Protein AF-A0A1J0AFN6-F1 (afdb_monomer)

Radius of gyration: 11.33 Å; Cα contacts (8 Å, |Δi|>4): 121; chains: 1; bounding box: 26×15×33 Å

Secondary structure (DSSP, 8-state):
--EEEEE-TTTSSEEEEEEETTTTEEEEEETTTTEEEEEETTT--EEEEE------

Organism: NCBI:txid1188229

Solvent-accessible surface area (backbone atoms only — not comparable to full-atom values): 3354 Å² total; per-residue (Å²): 125,68,67,48,83,41,68,28,90,84,81,61,47,75,14,49,32,35,52,43,78,90,79,42,32,33,38,37,40,19,92,84,60,65,32,37,38,32,23,33,66,87,80,65,48,76,76,46,78,44,78,59,85,84,76,134

Sequence (56 aa):
MPSELVRCPNCGQYAQRSLQAESGWLETECSHCDYLLILHASSGQVIEAYAPGLYP

Foldseek 3Di:
DDKDWDQDPQPRDTWIWDQPPVQQWIWIADPPQGWIWIARNPPRHTPDTDHHDDDD

Nearest PDB structures (foldseek):
  4udm-assembly1_B  TM=5.699E-01  e=3.644E-01  Escherichia coli BL21(DE3)
  2b5u-assembly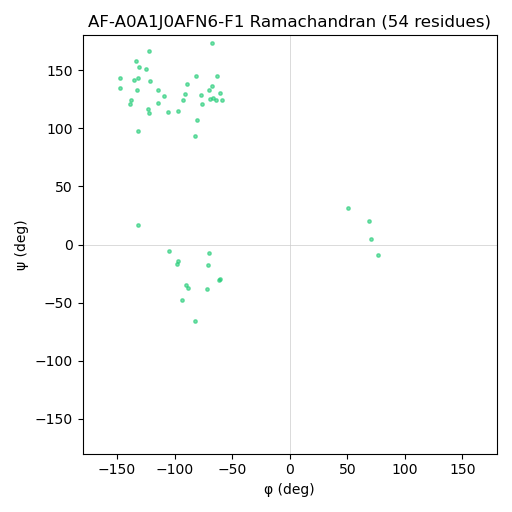2_C  TM=5.756E-01  e=6.169E-01  Escherichia coli
  4raa-assembly1_A-2  TM=6.613E-01  e=1.667E+00  Bacteroides fragilis NCTC 9343
  6n01-assembly4_D  TM=6.005E-01  e=1.874E+00  Citrobacter koseri ATCC BAA-895

pLDDT: mean 93.44, std 7.99, range [59.84, 97.94]

Mean predicted al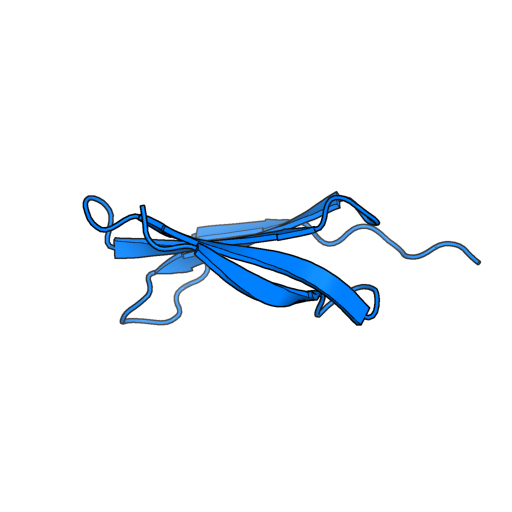igned error: 3.46 Å

Structure (mmCIF, N/CA/C/O backbone):
data_AF-A0A1J0AFN6-F1
#
_entry.id   AF-A0A1J0AFN6-F1
#
loop_
_atom_site.group_PDB
_atom_site.id
_atom_site.type_symbol
_atom_site.label_atom_id
_atom_site.label_alt_id
_atom_site.label_comp_id
_atom_site.label_asym_id
_atom_site.label_entity_id
_atom_site.label_seq_id
_atom_site.pdbx_PDB_ins_code
_atom_site.Cartn_x
_atom_site.Cartn_y
_atom_site.Cartn_z
_atom_site.occupancy
_atom_site.B_iso_or_equiv
_atom_site.auth_seq_id
_atom_site.auth_comp_id
_atom_site.auth_asym_id
_atom_site.auth_atom_id
_atom_site.pdbx_PDB_model_num
ATOM 1 N N . MET A 1 1 ? 3.421 8.621 14.703 1.00 60.59 1 MET A N 1
ATOM 2 C CA . MET A 1 1 ? 2.448 8.058 13.747 1.00 60.59 1 MET A CA 1
ATOM 3 C C . MET A 1 1 ? 2.934 6.675 13.351 1.00 60.59 1 MET A C 1
ATOM 5 O O . MET A 1 1 ? 4.106 6.578 13.001 1.00 60.59 1 MET A O 1
ATOM 9 N N . PRO A 1 2 ? 2.133 5.610 13.509 1.00 78.38 2 PRO A N 1
ATOM 10 C CA . PRO A 1 2 ? 2.549 4.272 13.109 1.00 78.38 2 PRO A CA 1
ATOM 11 C C . PRO A 1 2 ? 2.690 4.227 11.587 1.00 78.38 2 PRO A C 1
ATOM 13 O O . PRO A 1 2 ? 1.770 4.604 10.858 1.00 78.38 2 PRO A O 1
ATOM 16 N N . SER A 1 3 ? 3.857 3.796 11.122 1.00 88.25 3 SER A N 1
ATOM 17 C CA . SER A 1 3 ? 4.152 3.643 9.708 1.00 88.25 3 SER A CA 1
ATOM 18 C C . SER A 1 3 ? 4.781 2.273 9.458 1.00 88.25 3 SER A C 1
ATOM 20 O O . SER A 1 3 ? 5.511 1.739 10.294 1.00 88.25 3 SER A O 1
ATOM 22 N N . GLU A 1 4 ? 4.448 1.666 8.327 1.00 95.06 4 GLU A N 1
ATOM 23 C CA . GLU A 1 4 ? 4.900 0.336 7.929 1.00 95.06 4 GLU A CA 1
ATOM 24 C C . GLU A 1 4 ? 5.440 0.355 6.498 1.00 95.06 4 GLU A C 1
ATOM 26 O O . GLU A 1 4 ? 5.044 1.186 5.678 1.00 95.06 4 GLU A O 1
ATOM 31 N N . LEU A 1 5 ? 6.353 -0.567 6.200 1.00 97.19 5 LEU A N 1
ATOM 32 C CA . LEU A 1 5 ? 6.885 -0.750 4.854 1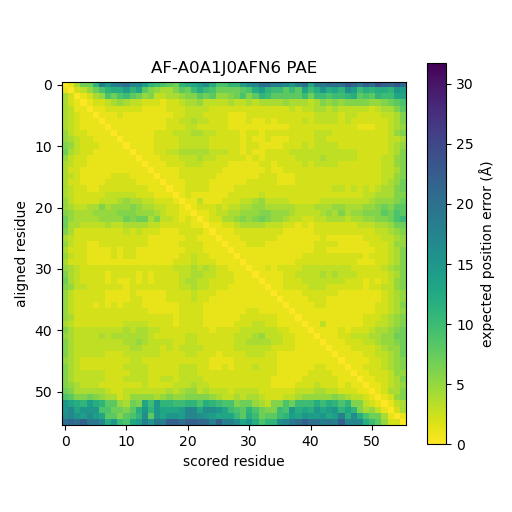.00 97.19 5 LEU A CA 1
ATOM 33 C C . LEU A 1 5 ? 6.067 -1.809 4.119 1.00 97.19 5 LEU A C 1
ATOM 35 O O . LEU A 1 5 ? 5.963 -2.950 4.569 1.00 97.19 5 LEU A O 1
ATOM 39 N N . VAL A 1 6 ? 5.534 -1.439 2.959 1.00 97.19 6 VAL A N 1
ATOM 40 C CA . VAL A 1 6 ? 4.758 -2.322 2.082 1.00 97.19 6 VAL A CA 1
ATOM 41 C C . VAL A 1 6 ? 5.390 -2.394 0.697 1.00 97.19 6 VAL A C 1
ATOM 43 O O . VAL A 1 6 ? 6.266 -1.604 0.350 1.00 97.19 6 VAL A O 1
ATOM 46 N N . ARG A 1 7 ? 4.960 -3.358 -0.120 1.00 97.62 7 ARG A N 1
ATOM 47 C CA . ARG A 1 7 ? 5.290 -3.363 -1.549 1.00 97.62 7 ARG A CA 1
ATOM 48 C C . ARG A 1 7 ? 4.409 -2.343 -2.257 1.00 97.62 7 ARG A C 1
ATOM 50 O O . ARG A 1 7 ? 3.190 -2.375 -2.108 1.00 97.62 7 ARG A O 1
ATOM 57 N N . CYS A 1 8 ? 5.031 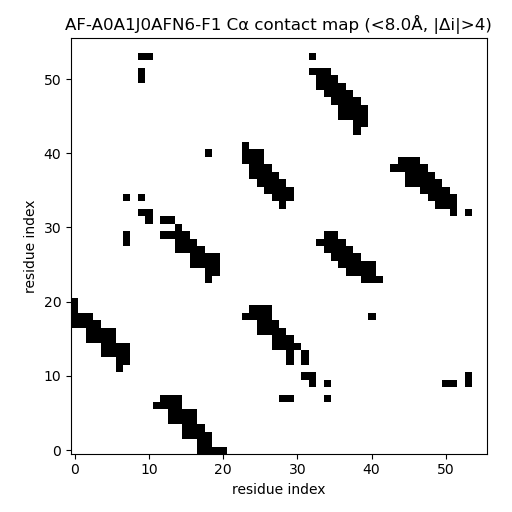-1.461 -3.027 1.00 96.94 8 CYS A N 1
ATOM 58 C CA . CYS A 1 8 ? 4.348 -0.526 -3.900 1.00 96.94 8 CYS A CA 1
ATOM 59 C C . CYS A 1 8 ? 3.499 -1.316 -4.906 1.00 96.94 8 CYS A C 1
ATOM 61 O O . CYS A 1 8 ? 4.054 -2.147 -5.630 1.00 96.94 8 CYS A O 1
ATOM 63 N N . PRO A 1 9 ? 2.184 -1.064 -4.987 1.00 94.88 9 PRO A N 1
ATOM 64 C CA . PRO A 1 9 ? 1.313 -1.766 -5.927 1.00 94.88 9 PRO A CA 1
ATOM 65 C C . PRO A 1 9 ? 1.568 -1.356 -7.383 1.00 94.88 9 PRO A C 1
ATOM 67 O O . PRO A 1 9 ? 1.169 -2.083 -8.284 1.00 94.88 9 PRO A O 1
ATOM 70 N N . ASN A 1 10 ? 2.238 -0.221 -7.611 1.00 95.75 10 ASN A N 1
ATOM 71 C CA . ASN A 1 10 ? 2.620 0.230 -8.943 1.00 95.75 10 ASN A CA 1
ATOM 72 C C . ASN A 1 10 ? 3.914 -0.457 -9.407 1.00 95.75 10 ASN A C 1
ATOM 74 O O . ASN A 1 10 ? 3.887 -1.266 -10.325 1.00 95.75 10 ASN A O 1
ATOM 78 N N . CYS A 1 11 ? 5.046 -0.194 -8.742 1.00 95.69 11 CYS A N 1
ATOM 79 C CA . CYS A 1 11 ? 6.378 -0.615 -9.208 1.00 95.69 11 CYS A CA 1
ATOM 80 C C . CYS A 1 11 ? 7.007 -1.801 -8.457 1.00 95.69 11 CYS A C 1
ATOM 82 O O . CYS A 1 11 ? 8.105 -2.233 -8.801 1.00 95.69 11 CYS A O 1
ATOM 84 N N . GLY A 1 12 ? 6.382 -2.297 -7.385 1.00 95.50 12 GLY A N 1
ATOM 85 C CA . GLY A 1 12 ? 6.911 -3.393 -6.565 1.00 95.50 12 GLY A CA 1
ATOM 86 C C . GLY A 1 12 ? 8.052 -3.030 -5.599 1.00 95.50 12 GLY A C 1
ATOM 87 O O . GLY A 1 12 ? 8.394 -3.850 -4.743 1.00 95.50 12 GLY A O 1
ATOM 88 N N . GLN A 1 13 ? 8.623 -1.821 -5.666 1.00 96.25 13 GLN A N 1
ATOM 89 C CA . GLN A 1 13 ? 9.604 -1.339 -4.678 1.00 96.25 13 GLN A CA 1
ATOM 90 C C . GLN A 1 13 ? 8.971 -1.123 -3.299 1.00 96.25 13 GLN A C 1
ATOM 92 O O . GLN A 1 13 ? 7.763 -1.264 -3.128 1.00 96.25 13 GLN A O 1
ATOM 97 N N . TYR A 1 14 ? 9.774 -0.818 -2.280 1.00 97.50 14 TYR A N 1
ATOM 98 C CA . TYR A 1 14 ? 9.220 -0.464 -0.973 1.00 97.50 14 TYR A CA 1
ATOM 99 C C . TYR A 1 14 ? 8.483 0.882 -1.032 1.00 97.50 14 TYR A C 1
ATOM 101 O O . TYR A 1 14 ? 8.949 1.844 -1.641 1.00 97.50 14 TYR A O 1
ATOM 109 N N . ALA A 1 15 ? 7.321 0.916 -0.393 1.00 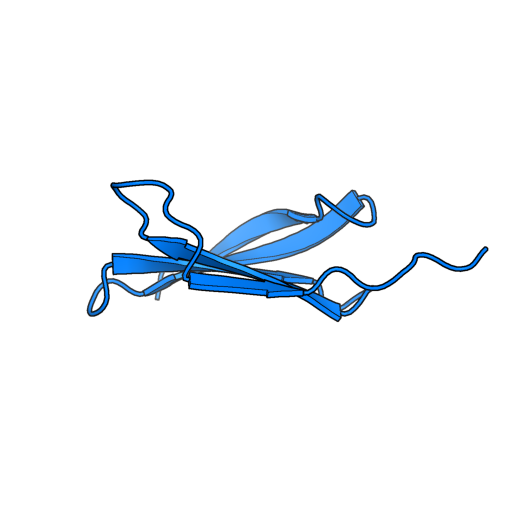97.62 15 ALA A N 1
ATOM 110 C CA . ALA A 1 15 ? 6.489 2.087 -0.176 1.00 97.62 15 ALA A CA 1
ATOM 111 C C . ALA A 1 15 ? 6.231 2.239 1.326 1.00 97.62 15 ALA A C 1
ATOM 113 O O . ALA A 1 15 ? 6.206 1.247 2.063 1.00 97.62 15 ALA A O 1
ATOM 114 N N . GLN A 1 16 ? 6.036 3.473 1.771 1.00 97.94 16 GLN A N 1
ATOM 115 C CA . GLN A 1 16 ? 5.663 3.783 3.138 1.00 97.94 16 GLN A CA 1
ATOM 116 C C . GLN A 1 16 ? 4.142 3.822 3.233 1.00 97.94 16 GLN A C 1
ATOM 118 O O . GLN A 1 16 ? 3.489 4.501 2.448 1.00 97.94 16 GLN A O 1
ATOM 123 N N . ARG A 1 17 ? 3.569 3.106 4.200 1.00 97.44 17 ARG A N 1
ATOM 124 C CA . ARG A 1 17 ? 2.154 3.220 4.555 1.00 97.44 17 ARG A CA 1
ATOM 125 C C . ARG A 1 17 ? 2.018 3.784 5.960 1.00 97.44 17 ARG A C 1
ATOM 127 O O . ARG A 1 17 ? 2.721 3.334 6.861 1.00 97.44 17 ARG A O 1
ATOM 134 N N . SER A 1 18 ? 1.146 4.765 6.160 1.00 96.88 18 SER A N 1
ATOM 135 C CA . SER A 1 18 ? 0.892 5.369 7.468 1.00 96.88 18 SER A CA 1
ATOM 136 C C . SER A 1 18 ? -0.604 5.538 7.726 1.00 96.88 18 SER A C 1
ATOM 138 O O . SER A 1 18 ? -1.380 5.829 6.816 1.00 96.88 18 SER A O 1
ATOM 140 N N . LEU A 1 19 ? -1.015 5.300 8.975 1.00 95.81 19 LEU A N 1
ATOM 141 C CA . LEU A 1 19 ? -2.382 5.551 9.426 1.00 95.81 19 LEU A CA 1
ATOM 142 C C . LEU A 1 19 ? -2.432 6.913 10.122 1.00 95.81 19 LEU A C 1
ATOM 144 O O . LEU A 1 19 ? -1.853 7.095 11.197 1.00 95.81 19 LEU A O 1
ATOM 148 N N . GLN A 1 20 ? -3.167 7.848 9.532 1.00 94.31 20 GLN A N 1
ATOM 149 C CA . GLN A 1 20 ? -3.501 9.129 10.139 1.00 94.31 20 GLN A CA 1
ATOM 150 C C . GLN A 1 20 ? -4.708 8.940 11.063 1.00 94.31 20 GLN A C 1
ATOM 152 O O . GLN A 1 20 ? -5.859 8.959 10.634 1.00 94.31 20 GLN A O 1
ATOM 157 N N . ALA A 1 21 ? -4.437 8.704 12.349 1.00 88.94 21 ALA A N 1
ATOM 158 C CA . ALA A 1 21 ? -5.459 8.336 13.333 1.00 88.94 21 ALA A CA 1
ATOM 159 C C . ALA A 1 21 ? -6.557 9.400 13.519 1.00 88.94 21 ALA A C 1
ATOM 161 O O . ALA A 1 21 ? -7.692 9.047 13.822 1.00 88.94 21 ALA A O 1
ATOM 162 N N . GLU A 1 22 ? -6.234 10.681 13.322 1.00 90.12 22 GLU A N 1
ATOM 163 C CA . GLU A 1 22 ? -7.184 11.791 13.482 1.00 90.12 22 GLU A CA 1
ATOM 164 C C . GLU A 1 22 ? -8.235 11.833 12.365 1.00 90.12 22 GLU A C 1
ATOM 166 O O . GLU A 1 22 ? -9.404 12.106 12.626 1.00 90.12 22 GLU A O 1
ATOM 171 N N . SER A 1 23 ? -7.836 11.530 11.127 1.00 90.44 23 SER A N 1
ATOM 172 C CA . SER A 1 23 ? -8.720 11.525 9.954 1.00 90.44 23 SER A CA 1
ATOM 173 C C . SER A 1 23 ? -9.255 10.135 9.598 1.00 90.44 23 SER A C 1
ATOM 175 O O . SER A 1 23 ? -10.186 10.012 8.802 1.00 90.44 23 SER A O 1
ATOM 177 N N . GLY A 1 24 ? -8.664 9.076 10.158 1.00 94.62 24 GLY A N 1
ATOM 178 C CA . GLY A 1 24 ? -8.933 7.697 9.757 1.00 94.62 24 GLY A CA 1
ATOM 179 C C . GLY A 1 24 ? -8.404 7.371 8.360 1.00 94.62 24 GLY A C 1
ATOM 180 O O . GLY A 1 24 ? -8.896 6.437 7.725 1.00 94.62 24 GLY A O 1
ATOM 181 N N . TRP A 1 25 ? -7.445 8.143 7.844 1.00 96.75 25 TRP A N 1
ATOM 182 C CA . TRP A 1 25 ? -6.888 7.933 6.510 1.00 96.75 25 TRP A CA 1
ATOM 183 C C . TRP A 1 25 ? -5.698 6.989 6.552 1.00 96.75 25 TRP A C 1
ATOM 185 O O . TRP A 1 25 ? -4.833 7.080 7.420 1.00 96.75 25 TRP A O 1
ATOM 195 N N . LEU A 1 26 ? -5.655 6.089 5.583 1.00 97.06 26 LEU A N 1
ATOM 196 C CA . LEU A 1 26 ? -4.525 5.232 5.299 1.00 97.06 26 LEU A CA 1
ATOM 197 C C . LEU A 1 26 ? -3.845 5.763 4.042 1.00 97.06 26 LEU A C 1
ATOM 199 O O . LEU A 1 26 ? -4.421 5.738 2.956 1.00 97.06 26 LEU A O 1
ATOM 203 N N . GLU A 1 27 ? -2.623 6.238 4.211 1.00 97.50 27 GLU A N 1
ATOM 204 C CA . GLU A 1 27 ? -1.819 6.854 3.165 1.00 97.50 27 GLU A CA 1
ATOM 205 C C . GLU A 1 27 ? -0.682 5.910 2.793 1.00 97.50 27 GLU A C 1
ATOM 207 O O . GLU A 1 27 ? 0.020 5.415 3.670 1.00 97.50 27 GLU A O 1
ATOM 212 N N . THR A 1 28 ? -0.530 5.608 1.506 1.00 97.88 28 THR A N 1
ATOM 213 C CA . THR A 1 28 ? 0.545 4.780 0.952 1.00 97.88 28 THR A CA 1
ATOM 214 C C . THR A 1 28 ? 1.293 5.576 -0.105 1.00 97.88 28 THR A C 1
ATOM 216 O O . THR A 1 28 ? 0.718 5.890 -1.143 1.00 97.88 28 THR A O 1
ATOM 219 N N . GLU A 1 29 ? 2.572 5.846 0.130 1.00 97.62 29 GLU A N 1
ATOM 220 C CA . GLU A 1 29 ? 3.445 6.617 -0.755 1.00 97.62 29 GLU A CA 1
ATOM 221 C C . GLU A 1 29 ? 4.672 5.800 -1.186 1.00 97.62 29 GLU A C 1
ATOM 223 O O . GLU A 1 29 ? 5.262 5.054 -0.402 1.00 97.62 29 GLU A O 1
ATOM 228 N N . CYS A 1 30 ? 5.085 5.922 -2.445 1.00 97.00 30 CYS A N 1
ATOM 229 C CA . CYS A 1 30 ? 6.304 5.303 -2.953 1.00 97.00 30 CYS A CA 1
ATOM 230 C C . CYS A 1 30 ? 7.246 6.359 -3.518 1.00 97.00 30 CYS A C 1
ATOM 232 O O . CYS A 1 30 ? 6.998 6.896 -4.592 1.00 97.00 30 CYS A O 1
ATOM 234 N N . SER A 1 31 ? 8.388 6.551 -2.863 1.00 94.81 31 SER A N 1
ATOM 235 C CA . SER A 1 31 ? 9.436 7.481 -3.299 1.00 94.81 31 SER A CA 1
ATOM 236 C C . SER A 1 31 ? 10.192 7.051 -4.564 1.00 94.81 31 SER A C 1
ATOM 238 O O . SER A 1 31 ? 11.017 7.805 -5.065 1.00 94.81 31 SER A O 1
ATOM 240 N N . HIS A 1 32 ? 9.960 5.835 -5.077 1.00 95.19 32 HIS A N 1
ATOM 241 C CA . HIS A 1 32 ? 10.628 5.344 -6.287 1.00 95.19 32 HIS A CA 1
ATOM 242 C C . HIS A 1 32 ? 9.896 5.707 -7.582 1.00 95.19 32 HIS A C 1
ATOM 244 O O . HIS A 1 32 ? 10.533 5.939 -8.603 1.00 95.19 32 HIS A O 1
ATOM 250 N N . CYS A 1 33 ? 8.565 5.681 -7.563 1.00 95.19 33 CYS A N 1
ATOM 251 C CA . CYS A 1 33 ? 7.742 5.873 -8.760 1.00 95.19 33 CYS A CA 1
ATOM 252 C C . CYS A 1 33 ? 6.627 6.890 -8.535 1.00 95.19 33 CYS A C 1
ATOM 254 O O . CYS A 1 33 ? 5.646 6.856 -9.264 1.00 95.19 33 CYS A O 1
ATOM 256 N N . ASP A 1 34 ? 6.739 7.695 -7.478 1.00 95.25 34 ASP A N 1
ATOM 257 C CA . ASP A 1 34 ? 5.770 8.706 -7.050 1.00 95.25 34 ASP A CA 1
ATOM 258 C C . ASP A 1 34 ? 4.326 8.186 -6.932 1.00 95.25 34 ASP A C 1
ATOM 260 O O . ASP A 1 34 ? 3.366 8.915 -7.156 1.00 95.25 34 ASP A O 1
ATOM 264 N N . TYR A 1 35 ? 4.148 6.904 -6.589 1.00 97.44 35 TYR A N 1
ATOM 265 C CA . TYR A 1 35 ? 2.820 6.346 -6.326 1.00 97.44 35 TYR A CA 1
ATOM 266 C C . TYR A 1 35 ? 2.259 6.920 -5.025 1.00 97.44 35 TYR A C 1
ATOM 268 O O . TYR A 1 35 ? 2.946 6.881 -4.004 1.00 97.44 35 TYR A O 1
ATOM 276 N N . LEU A 1 36 ? 1.003 7.360 -5.048 1.00 97.75 36 LEU A N 1
ATOM 277 C CA . LEU A 1 36 ? 0.257 7.822 -3.882 1.00 97.75 36 LEU A CA 1
ATOM 278 C C . LEU A 1 36 ? -1.130 7.177 -3.863 1.00 97.75 36 LEU A C 1
ATOM 280 O O . LEU A 1 36 ? -1.849 7.180 -4.861 1.00 97.75 36 LEU A O 1
ATOM 284 N N . LEU A 1 37 ? -1.536 6.662 -2.709 1.00 97.88 37 LEU A N 1
ATOM 285 C CA . LEU A 1 37 ? -2.902 6.223 -2.448 1.00 97.88 37 LEU A CA 1
ATOM 286 C C . LEU A 1 37 ? -3.319 6.649 -1.047 1.00 97.88 37 LEU A C 1
ATOM 288 O O . LEU A 1 37 ? -2.726 6.205 -0.067 1.00 97.88 37 LEU A O 1
ATOM 292 N N . ILE A 1 38 ? -4.381 7.440 -0.960 1.00 97.69 38 ILE A N 1
ATOM 293 C CA . ILE A 1 38 ? -5.038 7.818 0.286 1.00 97.69 38 ILE A CA 1
ATOM 294 C C . ILE A 1 38 ? -6.436 7.217 0.266 1.00 97.69 38 ILE A C 1
ATOM 296 O O . ILE A 1 38 ? -7.235 7.487 -0.632 1.00 97.69 38 ILE A O 1
ATOM 300 N N . LEU A 1 39 ? -6.747 6.398 1.264 1.00 97.69 39 LEU A N 1
ATOM 301 C CA . LEU A 1 39 ? -8.065 5.796 1.429 1.00 97.69 39 LEU A CA 1
ATOM 302 C C . LEU A 1 39 ? -8.550 5.922 2.868 1.00 97.69 39 LEU A C 1
ATOM 304 O O . LEU A 1 39 ? -7.759 6.053 3.796 1.00 97.69 39 LEU A O 1
ATOM 308 N N . HIS A 1 40 ? -9.857 5.851 3.080 1.00 97.00 40 HIS A N 1
ATOM 309 C CA . HIS A 1 40 ? -10.412 5.768 4.422 1.00 97.00 40 HIS A CA 1
ATOM 310 C C . HIS A 1 40 ? -10.228 4.348 4.977 1.00 97.00 40 HIS A C 1
ATOM 312 O O . HIS A 1 40 ? -10.710 3.378 4.390 1.00 97.00 40 HIS A O 1
ATOM 318 N N . ALA A 1 41 ? -9.534 4.214 6.108 1.00 95.00 41 ALA A N 1
ATOM 319 C 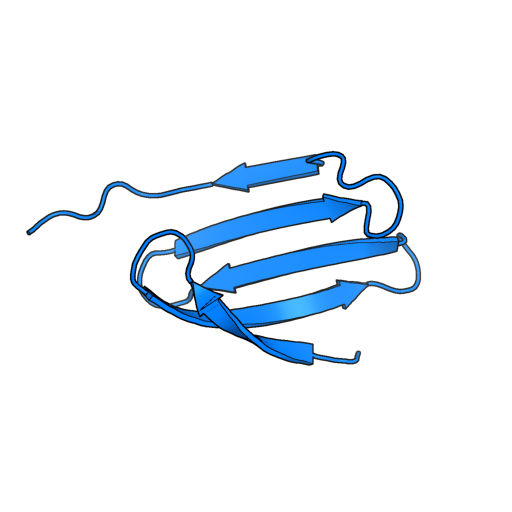CA . ALA A 1 41 ? -9.032 2.936 6.612 1.00 95.00 41 ALA A CA 1
ATOM 320 C C . ALA A 1 41 ? -10.135 1.908 6.918 1.00 95.00 41 ALA A C 1
ATOM 322 O O . ALA A 1 41 ? -9.897 0.710 6.786 1.00 95.00 41 ALA A O 1
ATOM 323 N N . SER A 1 42 ? -11.335 2.352 7.313 1.00 94.88 42 SER A N 1
ATOM 324 C CA . SER A 1 42 ? -12.438 1.441 7.652 1.00 94.88 42 SER A CA 1
ATOM 325 C C . SER A 1 42 ? -13.338 1.084 6.470 1.00 94.88 42 SER A C 1
ATOM 327 O O . SER A 1 42 ? -13.828 -0.039 6.404 1.00 94.88 42 SER A O 1
ATOM 329 N N . SER A 1 43 ? -13.568 2.016 5.539 1.00 96.50 43 SER A N 1
ATOM 330 C CA . SER A 1 43 ? -14.477 1.799 4.402 1.00 96.50 43 SER A CA 1
ATOM 331 C C . SER A 1 43 ? -13.758 1.390 3.120 1.00 96.50 43 SER A C 1
ATOM 333 O O . SER A 1 43 ? -14.406 0.923 2.188 1.00 96.50 43 SER A O 1
ATOM 335 N N . GLY A 1 44 ? -12.440 1.590 3.038 1.00 95.56 44 GLY A N 1
ATOM 336 C CA . GLY A 1 44 ? -11.667 1.382 1.814 1.00 95.56 44 GLY A CA 1
ATOM 337 C C . GLY A 1 44 ? -11.946 2.421 0.724 1.00 95.56 44 GLY A C 1
ATOM 338 O O . GLY A 1 44 ? -11.433 2.287 -0.384 1.00 95.56 44 GLY A O 1
ATOM 339 N N . GLN A 1 45 ? -12.756 3.447 1.009 1.00 97.56 45 GLN A N 1
ATOM 340 C CA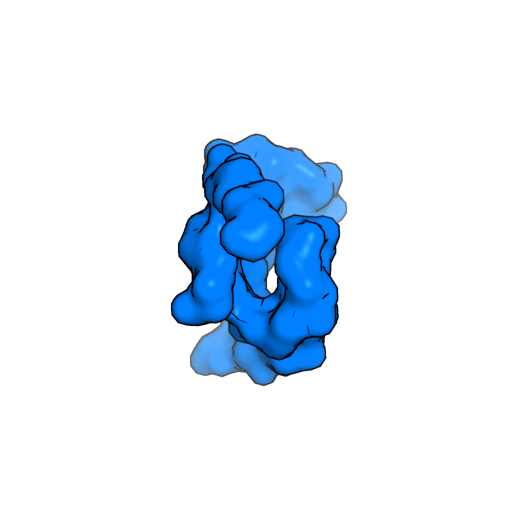 . GLN A 1 45 ? -13.075 4.492 0.044 1.00 97.56 45 GLN A CA 1
ATOM 341 C C . GLN A 1 45 ? -11.808 5.261 -0.324 1.00 97.56 45 GLN A C 1
ATOM 343 O O . GLN A 1 45 ? -11.144 5.811 0.552 1.00 97.56 45 GLN A O 1
ATOM 348 N N . VAL A 1 46 ? -11.503 5.324 -1.618 1.00 97.62 46 VAL A N 1
ATOM 349 C CA . VAL A 1 46 ? -10.386 6.117 -2.135 1.00 97.62 46 VAL A CA 1
ATOM 350 C C . VAL A 1 46 ? -10.717 7.600 -1.984 1.00 97.62 46 VAL A C 1
ATOM 352 O O . VAL A 1 46 ? -11.762 8.057 -2.446 1.00 97.62 46 VAL A O 1
ATOM 355 N N . ILE A 1 47 ? -9.824 8.324 -1.318 1.00 97.12 47 ILE A N 1
ATOM 356 C CA . ILE A 1 47 ? -9.870 9.778 -1.151 1.00 97.12 47 ILE A CA 1
ATOM 357 C C . ILE A 1 47 ? -9.042 10.437 -2.253 1.00 97.12 47 ILE A C 1
ATOM 359 O O . ILE A 1 47 ? -9.524 11.340 -2.930 1.00 97.12 47 ILE A O 1
ATOM 363 N N . GLU A 1 48 ? -7.827 9.936 -2.473 1.00 97.38 48 GLU A N 1
ATOM 364 C CA . GLU A 1 48 ? -6.906 10.416 -3.501 1.00 97.38 48 GLU A CA 1
ATOM 365 C C . GLU A 1 48 ? -6.059 9.254 -4.022 1.00 97.38 48 GLU A C 1
ATOM 367 O O . GLU A 1 48 ? -5.694 8.349 -3.270 1.00 97.38 48 GLU A O 1
ATOM 372 N N . ALA A 1 49 ? -5.761 9.253 -5.319 1.00 96.75 49 ALA A N 1
ATOM 373 C CA . ALA A 1 49 ? -4.903 8.248 -5.927 1.00 96.75 49 ALA A CA 1
ATOM 374 C C . ALA A 1 49 ? -4.109 8.843 -7.089 1.00 96.75 49 ALA A C 1
ATOM 376 O O . ALA A 1 49 ? -4.666 9.508 -7.963 1.00 96.75 49 ALA A O 1
ATOM 377 N N . TYR A 1 50 ? -2.818 8.534 -7.121 1.00 96.50 50 TYR A N 1
ATOM 378 C CA . TYR A 1 50 ? -1.909 8.876 -8.198 1.00 96.50 50 TYR A CA 1
ATOM 379 C C . TYR A 1 50 ? -0.993 7.686 -8.494 1.00 96.50 50 TYR A C 1
ATOM 381 O O . TYR A 1 50 ? -0.321 7.151 -7.613 1.00 96.50 50 TYR A O 1
ATOM 389 N N . ALA A 1 51 ? -0.994 7.253 -9.754 1.00 94.81 51 ALA A N 1
ATOM 390 C CA . ALA A 1 51 ? -0.207 6.122 -10.228 1.00 94.81 51 ALA A CA 1
ATOM 391 C C . 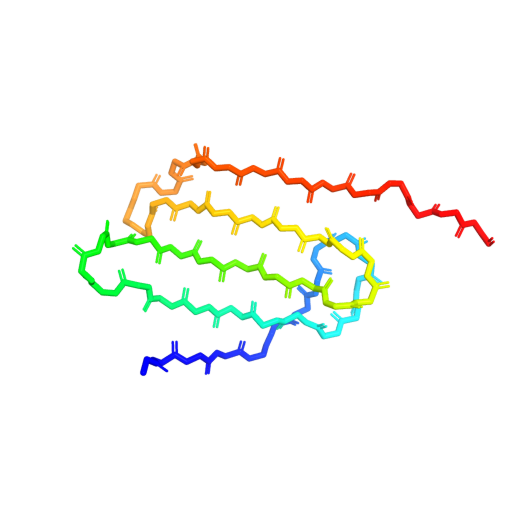ALA A 1 51 ? 0.531 6.512 -11.515 1.00 94.81 51 ALA A C 1
ATOM 393 O O . ALA A 1 51 ? -0.059 6.480 -12.599 1.00 94.81 51 ALA A O 1
ATOM 394 N N . PRO A 1 52 ? 1.810 6.904 -11.411 1.00 91.62 52 PRO A N 1
ATOM 395 C CA . PRO A 1 52 ? 2.624 7.225 -12.576 1.00 91.62 52 PRO A CA 1
ATOM 396 C C . PRO A 1 52 ? 2.830 6.020 -13.481 1.00 91.62 52 PRO A C 1
ATOM 398 O O . PRO A 1 52 ? 2.995 4.892 -13.009 1.00 91.62 52 PRO A O 1
ATOM 401 N N . GLY A 1 53 ? 2.871 6.273 -14.789 1.00 85.88 53 GLY A N 1
ATOM 402 C CA . GLY A 1 53 ? 3.284 5.263 -15.755 1.00 85.88 53 GLY A CA 1
ATOM 403 C C . GLY A 1 53 ? 4.719 4.819 -15.477 1.00 85.88 53 GLY A C 1
ATOM 404 O O . GLY A 1 53 ? 5.612 5.653 -15.327 1.00 85.88 53 GLY A O 1
ATOM 405 N N . LEU A 1 54 ? 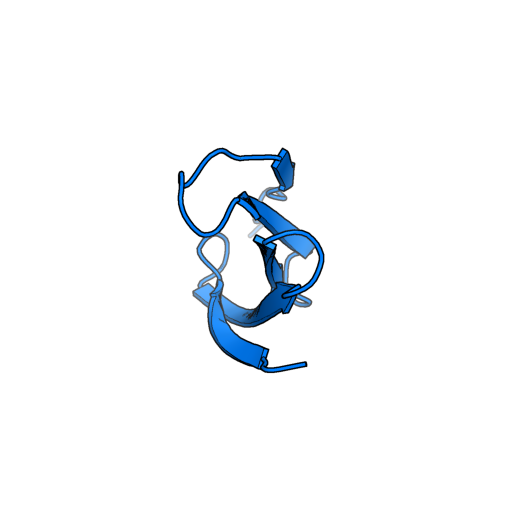4.940 3.507 -15.412 1.00 80.38 54 LEU A N 1
ATOM 406 C CA . LEU A 1 54 ? 6.281 2.941 -15.345 1.00 80.38 54 LEU A CA 1
ATOM 407 C C . LEU A 1 54 ? 6.848 2.914 -16.762 1.00 80.38 54 LEU A C 1
ATOM 409 O O . LEU A 1 54 ? 6.396 2.136 -17.603 1.00 80.38 54 LEU A O 1
ATOM 413 N N . TYR A 1 55 ? 7.795 3.803 -17.039 1.00 74.44 55 TYR A N 1
ATOM 414 C CA . TYR A 1 55 ? 8.553 3.760 -18.283 1.00 74.44 55 TYR A CA 1
ATOM 415 C C . TYR A 1 55 ? 9.682 2.718 -18.159 1.00 74.44 55 TYR A C 1
ATOM 417 O O . TYR A 1 55 ? 10.199 2.534 -17.053 1.00 74.44 55 TYR A O 1
ATOM 425 N N . PRO A 1 56 ? 10.014 2.003 -19.249 1.00 59.84 56 PRO A N 1
ATOM 426 C CA . PRO A 1 56 ? 11.081 1.002 -19.268 1.00 59.84 56 PRO A CA 1
ATOM 427 C C . PRO A 1 56 ? 12.481 1.595 -19.074 1.00 59.84 56 PRO A C 1
ATOM 429 O O . PRO A 1 56 ? 12.684 2.785 -19.411 1.00 59.84 56 PRO A O 1
#